Protein AF-A0A1I2R4P1-F1 (afdb_monomer_lite)

Secondary structure (DSSP, 8-state):
-HHHHHHHHHHIIIIIIIS---TT-EETTEEHHHHHHHHHHHHHHHHHHHHHHHHHTHHHHHHHTSHHHHHT--HHHHHHHHHHHHHHHHHHHHHHHHHHS-TTTTTT-HHHHHHHHHHHHHHHHHHHHHHHHHHHHHHHHH--

Foldseek 3Di:
DLVQLLVLLVCLCVCVPVVVDDQPDDDVNHGNVRSVVSNVVVLVVVVVVVVVVCVVCVVVVVVCVPVVDVVPDDPLVVLVVLLVVLNVLLNVLVVCLVPPADPVCSSVPPPSNVVSNVSSVVNVVSVVVNCVVCVVVVVVVVVD

Structure (mmCIF, N/CA/C/O backbone):
data_AF-A0A1I2R4P1-F1
#
_entry.id   AF-A0A1I2R4P1-F1
#
loop_
_atom_site.group_PDB
_atom_site.id
_atom_site.type_symbol
_atom_site.label_atom_id
_atom_site.label_alt_id
_atom_site.lab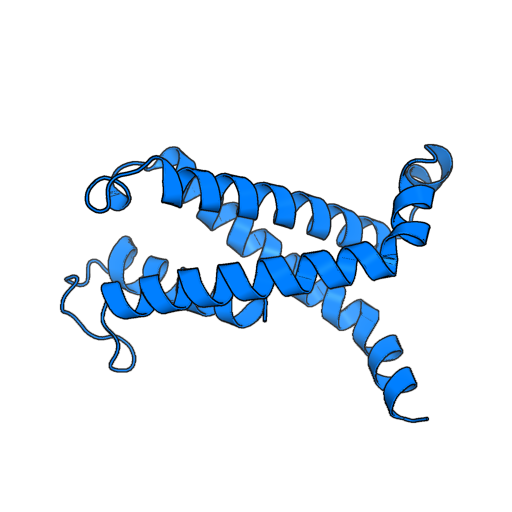el_comp_id
_atom_site.label_asym_id
_atom_site.label_entity_id
_atom_site.label_seq_id
_atom_site.pdbx_PDB_ins_code
_atom_site.Cartn_x
_atom_site.Cartn_y
_atom_site.Cartn_z
_atom_site.occupancy
_atom_site.B_iso_or_equiv
_atom_site.auth_seq_id
_atom_site.auth_comp_id
_atom_site.auth_asym_id
_atom_site.auth_atom_id
_atom_site.pdbx_PDB_model_num
ATOM 1 N N . MET A 1 1 ? -8.546 0.330 -4.240 1.00 48.28 1 MET A N 1
ATOM 2 C CA . MET A 1 1 ? -7.293 0.997 -4.660 1.00 48.28 1 MET A CA 1
ATOM 3 C C . MET A 1 1 ? -6.032 0.245 -4.259 1.00 48.28 1 MET A C 1
ATOM 5 O O . MET A 1 1 ? -5.219 0.007 -5.139 1.00 48.28 1 MET A O 1
ATOM 9 N N . VAL A 1 2 ? -5.902 -0.222 -3.009 1.00 44.44 2 VAL A N 1
ATOM 10 C CA . VAL A 1 2 ? -4.793 -1.110 -2.590 1.00 44.44 2 VAL A CA 1
ATOM 11 C C . VAL A 1 2 ? -4.667 -2.351 -3.495 1.00 44.44 2 VAL A C 1
ATOM 13 O O . VAL A 1 2 ? -3.561 -2.723 -3.868 1.00 44.44 2 VAL A O 1
ATOM 16 N N . ALA A 1 3 ? -5.795 -2.909 -3.956 1.00 43.47 3 ALA A N 1
ATOM 17 C CA . ALA A 1 3 ? -5.825 -4.031 -4.899 1.00 43.47 3 ALA A CA 1
ATOM 18 C C . ALA A 1 3 ? -5.142 -3.747 -6.259 1.00 43.47 3 ALA A C 1
ATOM 20 O O . ALA A 1 3 ? -4.451 -4.617 -6.769 1.00 43.47 3 ALA A O 1
ATOM 21 N N . ASN A 1 4 ? -5.249 -2.532 -6.818 1.00 54.56 4 ASN A N 1
ATOM 22 C CA . ASN A 1 4 ? -4.622 -2.198 -8.112 1.00 54.56 4 ASN A CA 1
ATOM 23 C C . ASN A 1 4 ? -3.100 -2.012 -7.995 1.00 54.56 4 ASN A C 1
ATOM 25 O O . ASN A 1 4 ? -2.361 -2.310 -8.936 1.00 54.56 4 ASN A O 1
ATOM 29 N N . LYS A 1 5 ? -2.622 -1.561 -6.827 1.00 55.16 5 LYS A N 1
ATOM 30 C CA . LYS A 1 5 ? -1.186 -1.512 -6.517 1.00 55.16 5 LYS A CA 1
ATOM 31 C C . LYS A 1 5 ? -0.620 -2.926 -6.369 1.00 55.16 5 LYS A C 1
ATOM 33 O O . LYS A 1 5 ? 0.421 -3.224 -6.947 1.00 55.16 5 LYS A O 1
ATOM 38 N N . ALA A 1 6 ? -1.315 -3.785 -5.618 1.00 69.56 6 ALA A N 1
ATOM 39 C CA . ALA A 1 6 ? -0.926 -5.181 -5.435 1.00 69.56 6 ALA A CA 1
ATOM 40 C C . ALA A 1 6 ? -0.899 -5.931 -6.774 1.00 69.56 6 ALA A C 1
ATOM 42 O O . ALA A 1 6 ? 0.063 -6.627 -7.062 1.00 69.56 6 ALA A O 1
ATOM 43 N N . PHE A 1 7 ? -1.905 -5.712 -7.624 1.00 78.38 7 PHE A N 1
ATOM 44 C CA . PHE A 1 7 ? -2.000 -6.347 -8.935 1.00 78.38 7 PHE A CA 1
ATOM 45 C C . PHE A 1 7 ? -0.868 -5.935 -9.885 1.00 78.38 7 PHE A C 1
ATOM 47 O O . PHE A 1 7 ? -0.182 -6.796 -10.422 1.00 78.38 7 PHE A O 1
ATOM 54 N N . SER A 1 8 ? -0.619 -4.631 -10.053 1.00 79.31 8 SER A N 1
ATOM 55 C CA . SER A 1 8 ? 0.469 -4.156 -10.924 1.00 79.31 8 SER A CA 1
ATOM 56 C C . SER A 1 8 ? 1.855 -4.555 -10.405 1.00 79.31 8 SER A C 1
ATOM 58 O O . SER A 1 8 ? 2.704 -4.941 -11.198 1.00 79.31 8 SER A O 1
ATOM 60 N N . GLY A 1 9 ? 2.076 -4.524 -9.085 1.00 76.94 9 GLY A N 1
ATOM 61 C CA . GLY A 1 9 ? 3.341 -4.963 -8.484 1.00 76.94 9 GLY A CA 1
ATOM 62 C C . GLY A 1 9 ? 3.581 -6.466 -8.645 1.00 76.94 9 GLY A C 1
ATOM 63 O O . GLY A 1 9 ? 4.685 -6.874 -8.987 1.00 76.94 9 GLY A O 1
ATOM 64 N N . LEU A 1 10 ? 2.535 -7.278 -8.469 1.00 82.31 10 LEU A N 1
ATOM 65 C CA . LEU A 1 10 ? 2.607 -8.727 -8.642 1.00 82.31 10 LEU A CA 1
ATOM 66 C C . LEU A 1 10 ? 2.844 -9.121 -10.106 1.00 82.31 10 LEU A C 1
ATOM 68 O O . LEU A 1 10 ? 3.603 -10.048 -10.365 1.00 82.31 10 LEU A O 1
ATOM 72 N N . LEU A 1 11 ? 2.233 -8.415 -11.066 1.00 82.19 11 LEU A N 1
ATOM 73 C CA . LEU A 1 11 ? 2.488 -8.656 -12.489 1.00 82.19 11 LEU A CA 1
ATOM 74 C C . LEU A 1 11 ? 3.948 -8.386 -12.861 1.00 82.19 11 LEU A C 1
ATOM 76 O O . LEU A 1 11 ? 4.529 -9.186 -13.586 1.00 82.19 11 LEU A O 1
ATOM 80 N N . ILE A 1 12 ? 4.544 -7.307 -12.341 1.00 79.12 12 ILE A N 1
ATOM 81 C CA . ILE A 1 12 ? 5.970 -7.015 -12.551 1.00 79.12 12 ILE A CA 1
ATOM 82 C C . ILE A 1 12 ? 6.830 -8.154 -11.988 1.00 79.12 12 ILE A C 1
ATOM 84 O O . ILE A 1 12 ? 7.655 -8.711 -12.710 1.00 79.12 12 ILE A O 1
ATOM 88 N N . ALA A 1 13 ? 6.580 -8.548 -10.735 1.00 79.44 13 ALA A N 1
ATOM 89 C CA . ALA A 1 13 ? 7.346 -9.592 -10.058 1.00 79.44 13 ALA A CA 1
ATOM 90 C C . ALA A 1 13 ? 7.249 -10.959 -10.760 1.00 79.44 13 ALA A C 1
ATOM 92 O O . ALA A 1 13 ? 8.264 -11.604 -10.998 1.00 79.44 13 ALA A O 1
ATOM 93 N N . ILE A 1 14 ? 6.048 -11.400 -11.142 1.00 82.31 14 ILE A N 1
ATOM 94 C CA . ILE A 1 14 ? 5.862 -12.725 -11.752 1.00 82.31 14 ILE A CA 1
ATOM 95 C C . ILE A 1 14 ? 6.426 -12.772 -13.169 1.00 82.31 14 ILE A C 1
ATOM 97 O O . ILE A 1 14 ? 7.116 -13.723 -13.513 1.00 82.31 14 ILE A O 1
ATOM 101 N N . TYR A 1 15 ? 6.103 -11.789 -14.006 1.00 80.69 15 TYR A N 1
ATOM 102 C CA . TYR A 1 15 ? 6.360 -11.905 -15.439 1.00 80.69 15 TYR A CA 1
ATOM 103 C C . TYR A 1 15 ? 7.750 -11.421 -15.841 1.00 80.69 15 TYR A C 1
ATOM 105 O O . TYR A 1 15 ? 8.378 -12.062 -16.676 1.00 80.69 15 TYR A O 1
ATOM 113 N N . TYR A 1 16 ? 8.238 -10.335 -15.242 1.00 74.44 16 TYR A N 1
ATOM 114 C CA . TYR A 1 16 ? 9.504 -9.720 -15.648 1.00 74.44 16 TYR A CA 1
ATOM 115 C C . TYR A 1 16 ? 10.663 -10.080 -14.712 1.00 74.44 16 TYR A C 1
ATOM 117 O O . TYR A 1 16 ? 11.787 -10.174 -15.177 1.00 74.44 16 TYR A O 1
ATOM 125 N N . HIS A 1 17 ? 10.417 -10.329 -13.417 1.00 74.75 17 HIS A N 1
ATOM 126 C CA . HIS A 1 17 ? 11.490 -10.770 -12.509 1.00 74.75 17 HIS A CA 1
ATOM 127 C C . HIS A 1 17 ? 11.605 -12.297 -12.429 1.00 74.75 17 HIS A C 1
ATOM 129 O O . HIS A 1 17 ? 12.682 -12.844 -12.625 1.00 74.75 17 HIS A O 1
ATOM 135 N N . ALA A 1 18 ? 10.510 -13.000 -12.128 1.00 77.75 18 ALA A N 1
ATOM 136 C CA . ALA A 1 18 ? 10.536 -14.456 -11.963 1.00 77.75 18 ALA A CA 1
ATOM 137 C C . ALA A 1 18 ? 10.398 -15.217 -13.292 1.00 77.75 18 ALA A C 1
ATOM 139 O O . ALA A 1 18 ? 10.888 -16.336 -13.416 1.00 77.75 18 ALA A O 1
ATOM 140 N N . GLY A 1 19 ? 9.696 -14.628 -14.263 1.00 75.50 19 GLY A N 1
ATOM 141 C CA . GLY A 1 19 ? 9.402 -15.223 -15.567 1.00 75.50 19 GLY A CA 1
ATOM 142 C C . GLY A 1 19 ? 10.429 -14.919 -16.656 1.00 75.50 19 GLY A C 1
ATOM 143 O O . GLY A 1 19 ? 10.268 -15.428 -17.762 1.00 75.50 19 GLY A O 1
ATOM 144 N N . ASP A 1 20 ? 11.443 -14.103 -16.345 1.00 77.00 20 ASP A N 1
ATOM 145 C CA . ASP A 1 20 ? 12.563 -13.739 -17.227 1.00 77.00 20 ASP A CA 1
ATOM 146 C C . ASP A 1 20 ? 12.124 -13.186 -18.601 1.00 77.00 20 ASP A C 1
ATOM 148 O O . ASP A 1 20 ? 12.781 -13.370 -19.627 1.00 77.00 20 ASP A O 1
ATOM 152 N N . LEU A 1 21 ? 10.957 -12.529 -18.651 1.00 82.06 21 LEU A N 1
ATOM 153 C CA . LEU A 1 21 ? 10.515 -11.851 -19.864 1.00 82.06 21 LEU A CA 1
ATOM 154 C C . LEU A 1 21 ? 11.355 -10.600 -20.107 1.00 82.06 21 LEU A C 1
ATOM 156 O O . LEU A 1 21 ? 11.560 -9.787 -19.208 1.00 82.06 21 LEU A O 1
ATOM 160 N N . LEU A 1 22 ? 11.737 -10.410 -21.369 1.00 81.56 22 LEU A N 1
ATOM 161 C CA . LEU A 1 22 ? 12.367 -9.182 -21.846 1.00 81.56 22 LEU A CA 1
ATOM 162 C C . LEU A 1 22 ? 11.486 -7.958 -21.541 1.00 81.56 22 LEU A C 1
ATOM 164 O O . LEU A 1 22 ? 10.256 -8.036 -21.607 1.00 81.56 22 LEU A O 1
ATOM 168 N N . ASP A 1 23 ? 12.104 -6.811 -21.261 1.00 77.31 23 ASP A N 1
ATOM 169 C CA . ASP A 1 23 ? 11.398 -5.576 -20.886 1.00 77.31 23 ASP A CA 1
ATOM 170 C C . ASP A 1 23 ? 10.428 -5.074 -21.975 1.00 77.31 23 ASP A C 1
ATOM 172 O O . ASP A 1 23 ? 9.445 -4.381 -21.678 1.00 77.31 23 ASP A O 1
ATOM 176 N N . GLU A 1 24 ? 10.683 -5.437 -23.234 1.00 83.56 24 GLU A N 1
ATOM 177 C CA . GLU A 1 24 ? 9.869 -5.129 -24.412 1.00 83.56 24 GLU A CA 1
ATOM 178 C C . GLU A 1 24 ? 8.670 -6.069 -24.572 1.00 83.56 24 GLU A C 1
ATOM 180 O O . GLU A 1 24 ? 7.707 -5.724 -25.269 1.00 83.56 24 GLU A O 1
ATOM 185 N N . ALA A 1 25 ? 8.706 -7.246 -23.937 1.00 85.25 25 ALA A N 1
ATOM 186 C CA . ALA A 1 25 ? 7.589 -8.174 -23.947 1.00 85.25 25 ALA A CA 1
ATOM 187 C C . ALA A 1 25 ? 6.361 -7.507 -23.321 1.00 85.25 25 ALA A C 1
ATOM 189 O O . ALA A 1 25 ? 6.457 -6.683 -22.411 1.00 85.25 25 ALA A O 1
ATOM 190 N N . THR A 1 26 ? 5.177 -7.850 -23.825 1.00 88.62 26 THR A N 1
ATOM 191 C CA . THR A 1 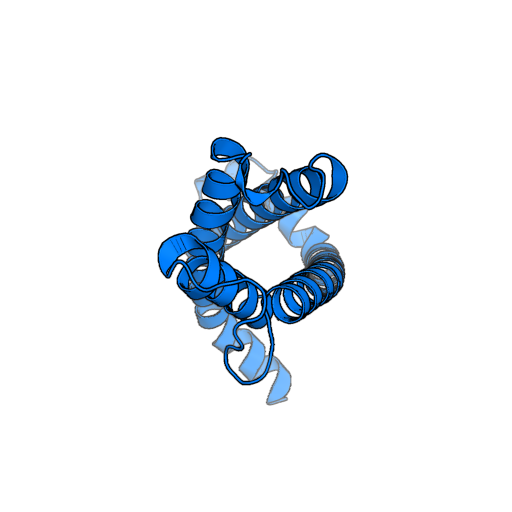26 ? 3.929 -7.266 -23.330 1.00 88.62 26 THR A CA 1
ATOM 192 C C . THR A 1 26 ? 3.113 -8.296 -22.568 1.00 88.62 26 THR A C 1
ATOM 194 O O . THR A 1 26 ? 2.902 -9.418 -23.023 1.00 88.62 26 THR A O 1
ATOM 197 N N . VAL A 1 27 ? 2.587 -7.878 -21.420 1.00 85.94 27 VAL A N 1
ATOM 198 C CA . VAL A 1 27 ? 1.626 -8.632 -20.610 1.00 85.94 27 VAL A CA 1
ATOM 199 C C . VAL A 1 27 ? 0.347 -7.811 -20.556 1.00 85.94 27 VAL A C 1
ATOM 201 O O . VAL A 1 27 ? 0.375 -6.639 -20.188 1.00 85.94 27 VAL A O 1
ATOM 204 N N . LEU A 1 28 ? -0.774 -8.393 -20.993 1.00 88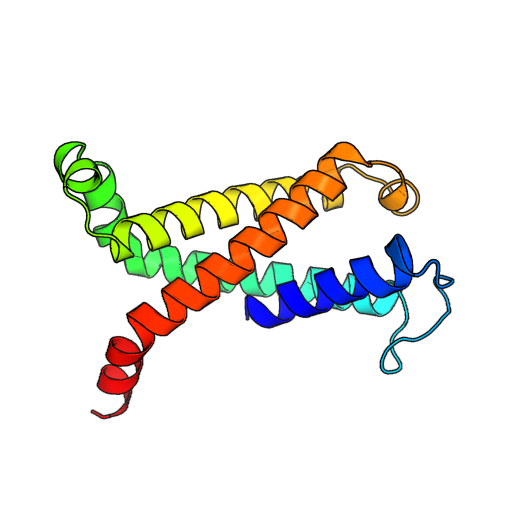.00 28 LEU A N 1
ATOM 205 C CA . LEU A 1 28 ? -2.043 -7.677 -21.221 1.00 88.00 28 LEU A CA 1
ATOM 206 C C . LEU A 1 28 ? -1.871 -6.408 -22.084 1.00 88.00 28 LEU A C 1
ATOM 208 O O . LEU A 1 28 ? -2.495 -5.382 -21.822 1.00 88.00 28 LEU A O 1
ATOM 212 N N . LYS A 1 29 ? -1.028 -6.487 -23.126 1.00 90.88 29 LYS A N 1
ATOM 213 C CA . LYS A 1 29 ? -0.703 -5.387 -24.059 1.00 90.88 29 LYS A CA 1
ATOM 214 C C . LYS A 1 29 ? 0.062 -4.205 -23.442 1.00 90.88 29 LYS A C 1
ATOM 216 O O . LYS A 1 29 ? 0.166 -3.159 -24.075 1.00 90.88 29 LYS A O 1
ATOM 221 N N . VAL A 1 30 ? 0.614 -4.361 -22.238 1.00 88.44 30 VAL A N 1
ATOM 222 C CA . VAL A 1 30 ? 1.445 -3.352 -21.565 1.00 88.44 30 VAL A CA 1
ATOM 223 C C . VAL A 1 30 ? 2.810 -3.969 -21.246 1.00 88.44 30 VAL A C 1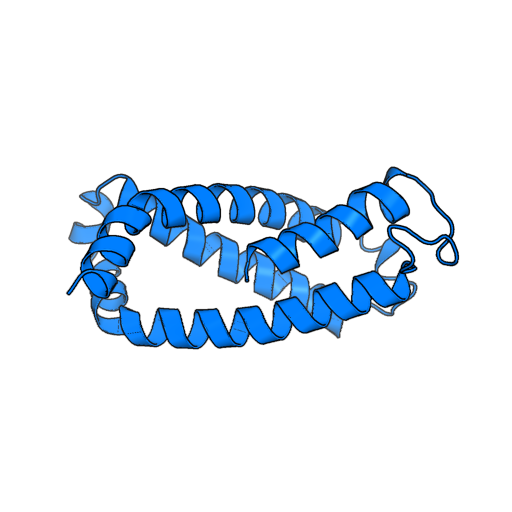
ATOM 225 O O . VAL A 1 30 ? 2.877 -5.096 -20.756 1.00 88.44 30 VAL A O 1
ATOM 228 N N . ASN A 1 31 ? 3.894 -3.259 -21.560 1.00 87.12 31 ASN A N 1
ATOM 229 C CA . ASN A 1 31 ? 5.269 -3.709 -21.310 1.00 87.12 31 ASN A CA 1
ATOM 230 C C . ASN A 1 31 ? 5.736 -3.401 -19.872 1.00 87.12 31 ASN A C 1
ATOM 232 O O . ASN A 1 31 ? 5.003 -2.774 -19.097 1.00 87.12 31 ASN A O 1
ATOM 236 N N . SER A 1 32 ? 6.961 -3.805 -19.522 1.00 82.50 32 SER A N 1
ATOM 237 C CA . SER A 1 32 ? 7.566 -3.608 -18.191 1.00 82.50 32 SER A CA 1
ATOM 238 C C . SER A 1 32 ? 7.469 -2.150 -17.717 1.00 82.50 32 SER A C 1
ATOM 240 O O . SER A 1 32 ? 6.930 -1.846 -16.646 1.00 82.50 32 SER A O 1
ATOM 242 N N . SER A 1 33 ? 7.873 -1.209 -18.578 1.00 85.88 33 SER A N 1
ATOM 243 C CA . SER A 1 33 ? 7.837 0.228 -18.273 1.00 85.88 33 SER A CA 1
ATOM 244 C C . SER A 1 33 ? 6.420 0.762 -18.011 1.00 85.88 33 SER A C 1
ATOM 246 O O . SER A 1 33 ? 6.213 1.546 -17.078 1.00 85.88 33 SER A O 1
ATOM 248 N N . GLY A 1 34 ? 5.429 0.305 -18.782 1.00 86.75 34 GLY A N 1
ATOM 249 C CA . GLY A 1 34 ? 4.031 0.684 -18.608 1.00 86.75 34 GLY A CA 1
ATOM 250 C C . GLY A 1 34 ? 3.447 0.153 -17.299 1.00 86.75 34 GLY A C 1
ATOM 251 O O . GLY A 1 34 ? 2.776 0.896 -16.576 1.00 86.75 34 GLY A O 1
ATOM 252 N N . TRP A 1 35 ? 3.757 -1.093 -16.930 1.00 87.44 35 TRP A N 1
ATOM 253 C CA . TRP A 1 35 ? 3.352 -1.656 -15.639 1.00 87.44 35 TRP A CA 1
ATOM 254 C C . TRP A 1 35 ? 3.994 -0.927 -14.465 1.00 87.44 35 TRP A C 1
ATOM 256 O O . TRP A 1 35 ? 3.302 -0.605 -13.494 1.00 87.44 35 TRP A O 1
ATOM 266 N N . LEU A 1 36 ? 5.282 -0.594 -14.567 1.00 85.25 36 LEU A N 1
ATOM 267 C CA . LEU A 1 36 ? 5.980 0.192 -13.554 1.00 85.25 36 LEU A CA 1
ATOM 268 C C . LEU A 1 36 ? 5.360 1.586 -13.397 1.00 85.25 36 LEU A C 1
ATOM 270 O O . LEU A 1 36 ? 5.196 2.070 -12.271 1.00 85.25 36 LEU A O 1
ATOM 274 N N . TYR A 1 37 ? 4.982 2.230 -14.503 1.00 89.00 37 TYR A N 1
ATOM 275 C CA . TYR A 1 37 ? 4.276 3.510 -14.473 1.00 89.00 37 TYR A CA 1
ATOM 276 C C . TYR A 1 37 ? 2.918 3.391 -13.766 1.00 89.00 37 TYR A C 1
ATOM 278 O O . TYR A 1 37 ? 2.633 4.165 -12.848 1.00 89.00 37 TYR A O 1
ATOM 286 N N . LEU A 1 38 ? 2.109 2.385 -14.118 1.00 89.31 38 LEU A N 1
ATOM 287 C CA . LEU A 1 38 ? 0.824 2.119 -13.461 1.00 89.31 38 LEU A CA 1
ATOM 288 C C . LEU A 1 38 ? 0.992 1.825 -11.964 1.00 89.31 38 LEU A C 1
ATOM 290 O O . LEU A 1 38 ? 0.211 2.318 -11.143 1.00 89.31 38 LEU A O 1
ATOM 294 N N . HIS A 1 39 ? 2.022 1.070 -11.585 1.00 88.75 39 HIS A N 1
ATOM 295 C CA . HIS A 1 39 ? 2.330 0.784 -10.187 1.00 88.75 39 HIS A CA 1
ATOM 296 C C . HIS A 1 39 ? 2.653 2.063 -9.405 1.00 88.75 39 HIS A C 1
ATOM 298 O O . HIS A 1 39 ? 2.075 2.308 -8.345 1.00 88.75 39 HIS A O 1
ATOM 304 N N . LYS A 1 40 ? 3.515 2.926 -9.955 1.00 89.38 40 LYS A N 1
ATOM 305 C CA . LYS A 1 40 ? 3.865 4.224 -9.356 1.00 89.38 40 LYS A CA 1
ATOM 306 C C . LYS A 1 40 ? 2.651 5.138 -9.227 1.00 89.38 40 LYS A C 1
ATOM 308 O O . LYS A 1 40 ? 2.403 5.676 -8.148 1.00 89.38 40 LYS A O 1
ATOM 313 N N . LEU A 1 41 ? 1.862 5.271 -10.293 1.00 92.50 41 LEU A N 1
ATOM 314 C CA . LEU A 1 41 ? 0.650 6.088 -10.296 1.00 92.50 41 LEU A CA 1
ATOM 315 C C . LEU A 1 41 ? -0.341 5.603 -9.231 1.00 92.50 41 LEU A C 1
ATOM 317 O O . LEU A 1 41 ? -0.779 6.375 -8.377 1.00 92.50 41 LEU A O 1
ATOM 321 N N . THR A 1 42 ? -0.659 4.307 -9.224 1.00 89.44 42 THR A N 1
ATOM 322 C CA . THR A 1 42 ? -1.592 3.737 -8.241 1.00 89.44 42 THR A CA 1
ATOM 323 C C . THR A 1 42 ? -1.053 3.806 -6.811 1.00 89.44 42 THR A C 1
ATOM 325 O O . THR A 1 42 ? -1.849 3.968 -5.880 1.00 89.44 42 THR A O 1
ATOM 328 N N . ALA A 1 43 ? 0.268 3.748 -6.611 1.00 90.19 43 ALA A N 1
ATOM 329 C CA . ALA A 1 43 ? 0.898 3.962 -5.312 1.00 90.19 43 ALA A CA 1
ATOM 330 C C . ALA A 1 43 ? 0.699 5.399 -4.804 1.00 90.19 43 ALA A C 1
ATOM 332 O O . ALA A 1 43 ? 0.267 5.564 -3.662 1.00 90.19 43 ALA A O 1
ATOM 333 N N . VAL A 1 44 ? 0.924 6.417 -5.643 1.00 92.94 44 VAL A N 1
ATOM 334 C CA . VAL A 1 44 ? 0.704 7.834 -5.286 1.00 92.94 44 VAL A CA 1
ATOM 335 C C . VAL A 1 44 ? -0.748 8.077 -4.891 1.00 92.94 44 VAL A C 1
ATOM 337 O O . VAL A 1 44 ? -1.016 8.593 -3.805 1.00 92.94 44 VAL A O 1
ATOM 340 N N . ILE A 1 45 ? -1.702 7.647 -5.720 1.00 93.69 45 ILE A N 1
ATOM 341 C CA . ILE A 1 45 ? -3.120 7.848 -5.403 1.00 93.69 45 ILE A CA 1
ATOM 342 C C . ILE A 1 45 ? -3.464 7.085 -4.103 1.00 93.69 45 ILE A C 1
ATOM 344 O O . ILE A 1 45 ? -4.192 7.602 -3.254 1.00 93.69 45 ILE A O 1
ATOM 348 N N . SER A 1 46 ? -2.927 5.872 -3.894 1.00 90.12 46 SER A N 1
ATOM 349 C CA . SER A 1 46 ? -3.185 5.085 -2.673 1.00 90.12 46 SER A CA 1
ATOM 350 C C . SER A 1 46 ? -2.647 5.766 -1.414 1.00 90.12 46 SER A C 1
ATOM 352 O O . SER A 1 46 ? -3.317 5.721 -0.383 1.00 90.12 46 SER A O 1
ATOM 354 N N . LEU A 1 47 ? -1.487 6.426 -1.498 1.00 92.81 47 LEU A N 1
ATOM 355 C CA . LEU A 1 47 ? -0.915 7.232 -0.414 1.00 92.81 47 LEU A CA 1
ATOM 356 C C . LEU A 1 47 ? -1.790 8.444 -0.069 1.00 92.81 47 LEU A C 1
ATOM 358 O O . LEU A 1 47 ? -1.967 8.766 1.105 1.00 92.81 47 LEU A O 1
ATOM 362 N N . LEU A 1 48 ? -2.401 9.087 -1.062 1.00 94.44 48 LEU A N 1
ATOM 363 C CA . LEU A 1 48 ? -3.364 10.160 -0.807 1.00 94.44 48 LEU A CA 1
ATOM 364 C C . LEU A 1 48 ? -4.628 9.619 -0.126 1.00 94.44 48 LEU A C 1
ATOM 366 O O . LEU A 1 48 ? -5.038 10.118 0.924 1.00 94.44 48 LEU A O 1
ATOM 370 N N . GLY A 1 49 ? -5.209 8.548 -0.674 1.00 93.44 49 GLY A N 1
ATOM 371 C CA . GLY A 1 49 ? -6.425 7.937 -0.137 1.00 93.44 49 GLY A CA 1
ATOM 372 C C . GLY A 1 49 ? -6.264 7.440 1.302 1.00 93.44 49 GLY A C 1
ATOM 373 O O . GLY A 1 49 ? -7.126 7.695 2.144 1.00 93.44 49 GLY A O 1
ATOM 374 N N . ILE A 1 50 ? -5.148 6.775 1.617 1.00 91.75 50 ILE A N 1
ATOM 375 C CA . ILE A 1 50 ? -4.879 6.309 2.983 1.00 91.75 50 ILE A CA 1
ATOM 376 C C . ILE A 1 50 ? -4.609 7.470 3.938 1.00 91.75 50 ILE A C 1
ATOM 378 O O . ILE A 1 50 ? -5.023 7.394 5.089 1.00 91.75 50 ILE A O 1
ATOM 382 N N . THR A 1 51 ? -3.966 8.550 3.480 1.00 93.38 51 THR A N 1
ATOM 383 C CA . THR A 1 51 ? -3.725 9.734 4.313 1.00 93.38 51 THR A CA 1
ATOM 384 C C . THR A 1 51 ? -5.059 10.321 4.749 1.00 93.38 51 THR A C 1
ATOM 386 O O . THR A 1 51 ? -5.296 10.492 5.943 1.00 93.38 51 THR A O 1
ATOM 389 N N . ILE A 1 52 ? -5.979 10.521 3.803 1.00 94.75 52 ILE A N 1
ATOM 390 C CA . ILE A 1 52 ? -7.343 10.975 4.101 1.00 94.75 52 ILE A CA 1
ATOM 391 C C . ILE A 1 52 ? -8.040 9.992 5.053 1.00 94.75 52 ILE A C 1
ATOM 393 O O . ILE A 1 52 ? -8.603 10.407 6.066 1.00 94.75 52 ILE A O 1
ATOM 397 N N . HIS A 1 53 ? -7.971 8.687 4.779 1.00 91.62 53 HIS A N 1
ATOM 398 C CA . HIS A 1 53 ? -8.591 7.665 5.625 1.00 91.62 53 HIS A CA 1
ATOM 399 C C . HIS A 1 53 ? -8.060 7.698 7.071 1.00 91.62 53 HIS A C 1
ATOM 401 O O . HIS A 1 53 ? -8.837 7.715 8.025 1.00 91.62 53 HIS A O 1
ATOM 407 N N . VAL A 1 54 ? -6.742 7.774 7.252 1.00 92.25 54 VAL A N 1
ATOM 408 C CA . VAL A 1 54 ? -6.086 7.870 8.563 1.00 92.25 54 VAL A CA 1
ATOM 409 C C . VAL A 1 54 ? -6.487 9.156 9.283 1.00 92.25 54 VAL A C 1
ATOM 411 O O . VAL A 1 54 ? -6.787 9.104 10.478 1.00 92.25 54 VAL A O 1
ATOM 414 N N . LEU A 1 55 ? -6.568 10.288 8.572 1.00 94.25 55 LEU A N 1
ATOM 415 C CA . LEU A 1 55 ? -7.022 11.566 9.131 1.00 94.25 55 LEU A CA 1
ATOM 416 C C . LEU A 1 55 ? -8.448 11.471 9.694 1.00 94.25 55 LEU A C 1
ATOM 418 O O . LEU A 1 55 ? -8.693 11.893 10.831 1.00 94.25 55 LEU A O 1
ATOM 422 N N . LEU A 1 56 ? -9.361 10.834 8.956 1.00 93.00 56 LEU A N 1
ATOM 423 C CA . LEU A 1 56 ? -10.737 10.589 9.404 1.00 93.00 56 LEU A CA 1
ATOM 424 C C . LEU A 1 56 ? -10.801 9.696 10.655 1.00 93.00 56 LEU A C 1
ATOM 426 O O . LEU A 1 56 ? -11.703 9.841 11.481 1.00 93.00 56 LEU A O 1
ATOM 430 N N . HIS A 1 57 ? -9.818 8.814 10.841 1.00 90.31 57 HIS A N 1
ATOM 431 C CA . HIS A 1 57 ? -9.727 7.908 11.987 1.00 90.31 57 HIS A CA 1
ATOM 432 C C . HIS A 1 57 ? -8.770 8.382 13.097 1.00 90.31 57 HIS A C 1
ATOM 434 O O . HIS A 1 57 ? -8.524 7.642 14.054 1.00 90.31 57 HIS A O 1
ATOM 440 N N . THR A 1 58 ? -8.285 9.628 13.058 1.00 90.44 58 THR A N 1
ATOM 441 C CA . THR A 1 58 ? -7.322 10.178 14.039 1.00 90.44 58 THR A CA 1
ATOM 442 C C . THR A 1 58 ? -7.755 10.025 15.493 1.00 90.44 58 THR A C 1
ATOM 444 O O . THR A 1 58 ? -6.934 9.688 16.346 1.00 90.44 58 THR A O 1
ATOM 447 N N . ARG A 1 59 ? -9.041 10.230 15.807 1.00 89.81 59 ARG A N 1
ATOM 448 C CA . ARG A 1 59 ? -9.568 10.037 17.171 1.00 89.81 59 ARG A CA 1
ATOM 449 C C . ARG A 1 59 ? -9.405 8.591 17.642 1.00 89.81 59 ARG A C 1
ATOM 451 O O . ARG A 1 59 ? -8.959 8.368 18.763 1.00 89.81 59 ARG A O 1
ATOM 458 N N . TRP A 1 60 ? -9.724 7.622 16.782 1.00 89.75 60 TRP A N 1
ATOM 459 C CA . TRP A 1 60 ? -9.560 6.200 17.085 1.00 89.75 60 TRP A CA 1
ATOM 460 C C . TRP A 1 60 ? -8.088 5.832 17.264 1.00 89.75 60 TRP A C 1
ATOM 462 O O . TRP A 1 60 ? -7.730 5.196 18.253 1.00 89.75 60 TRP A O 1
ATOM 472 N N . ILE A 1 61 ? -7.223 6.331 16.381 1.00 88.75 61 ILE A N 1
ATOM 473 C CA . ILE A 1 61 ? -5.777 6.098 16.450 1.00 88.75 61 ILE A CA 1
ATOM 474 C C . ILE A 1 61 ? -5.192 6.646 17.758 1.00 88.75 61 ILE A C 1
ATOM 476 O O . ILE A 1 61 ? -4.465 5.936 18.449 1.00 88.75 61 ILE A O 1
ATOM 480 N N . LYS A 1 62 ? -5.569 7.864 18.171 1.00 88.00 62 LYS A N 1
ATOM 481 C CA . LYS A 1 62 ? -5.142 8.447 19.458 1.00 88.00 62 LYS A CA 1
ATOM 482 C C . LYS A 1 62 ? -5.513 7.566 20.658 1.00 88.00 62 LYS A C 1
ATOM 484 O O . LYS A 1 62 ? -4.765 7.516 21.632 1.00 88.00 62 LYS A O 1
ATOM 489 N N . MET A 1 63 ? -6.634 6.843 20.602 1.00 86.62 63 MET A N 1
ATOM 490 C CA . MET A 1 63 ? -7.035 5.926 21.677 1.00 86.62 63 MET A CA 1
ATOM 491 C C . MET A 1 63 ? -6.171 4.661 21.756 1.00 86.62 63 MET A C 1
ATOM 493 O O . MET A 1 63 ? -6.059 4.088 22.842 1.00 86.62 63 MET A O 1
ATOM 497 N N . LEU A 1 64 ? -5.538 4.239 20.656 1.00 83.75 64 LEU A N 1
ATOM 498 C CA . LEU A 1 64 ? -4.651 3.069 20.634 1.00 83.75 64 LEU A CA 1
ATOM 499 C C . LEU A 1 64 ? -3.353 3.293 21.414 1.00 83.75 64 LEU A C 1
ATOM 501 O O . LEU A 1 64 ? -2.831 2.353 22.008 1.00 83.75 64 LEU A O 1
ATOM 505 N N . PHE A 1 65 ? -2.865 4.535 21.472 1.00 79.56 65 PHE A N 1
ATOM 506 C CA . PHE A 1 65 ? -1.665 4.893 22.237 1.00 79.56 65 PHE A CA 1
ATOM 507 C C . PHE A 1 65 ? -1.870 4.826 23.758 1.00 79.56 65 PHE A C 1
ATOM 509 O O . PHE A 1 65 ? -0.907 4.857 24.525 1.00 79.56 65 PHE A O 1
ATOM 516 N N . LYS A 1 66 ? -3.112 4.658 24.227 1.00 82.88 66 LYS A N 1
ATOM 517 C CA . LYS A 1 66 ? -3.378 4.326 25.628 1.00 82.88 66 LYS A CA 1
ATOM 518 C C . LYS A 1 66 ? -3.038 2.844 25.844 1.00 82.88 66 LYS A C 1
ATOM 520 O O . LYS A 1 66 ? -3.815 1.975 25.460 1.00 82.88 66 LYS A O 1
ATOM 525 N N . LYS A 1 67 ? -1.893 2.551 26.486 1.00 63.94 67 LYS A N 1
ATOM 526 C CA . LYS A 1 67 ? -1.321 1.193 26.708 1.00 63.94 67 LYS A CA 1
ATOM 527 C C . LYS A 1 67 ? -2.335 0.102 27.104 1.00 63.94 67 LYS A C 1
ATOM 529 O O . LYS A 1 67 ? -2.188 -1.045 26.687 1.00 63.94 67 LYS A O 1
ATOM 534 N N . LYS A 1 68 ? -3.367 0.438 27.887 1.00 69.62 68 LYS A N 1
ATOM 535 C CA . LYS A 1 68 ? -4.423 -0.503 28.308 1.00 69.62 68 LYS A CA 1
ATOM 536 C C . LYS A 1 68 ? -5.273 -0.997 27.126 1.00 69.62 68 LYS A C 1
ATOM 538 O O . LYS A 1 68 ? -5.588 -2.179 27.064 1.00 69.62 68 LYS A O 1
ATOM 543 N N . THR A 1 69 ? -5.569 -0.119 26.167 1.00 70.69 69 THR A N 1
ATOM 544 C CA . THR A 1 69 ? -6.457 -0.372 25.023 1.00 70.69 69 THR A CA 1
ATOM 545 C C . THR A 1 69 ? -5.875 -1.380 24.037 1.00 70.69 69 THR A C 1
ATOM 547 O O . THR A 1 69 ? -6.602 -2.240 23.548 1.00 70.69 69 THR A O 1
ATOM 550 N N . LEU A 1 70 ? -4.570 -1.309 23.746 1.00 70.88 70 LEU A N 1
ATOM 551 C CA . LEU A 1 70 ? -3.940 -2.218 22.781 1.00 70.88 70 LEU A CA 1
ATOM 552 C C . LEU A 1 70 ? -3.814 -3.644 23.339 1.00 70.88 70 LEU A C 1
ATOM 554 O O . LEU A 1 70 ? -4.026 -4.618 22.617 1.00 70.88 70 LEU A O 1
ATOM 558 N N . ARG A 1 71 ? -3.523 -3.778 24.639 1.00 74.81 71 ARG A N 1
ATOM 559 C CA . ARG A 1 71 ? -3.387 -5.086 25.296 1.00 74.81 71 ARG A CA 1
ATOM 560 C C . ARG A 1 71 ? -4.724 -5.829 25.385 1.00 74.81 71 ARG A C 1
ATOM 562 O O . ARG A 1 71 ? -4.744 -7.042 25.205 1.00 74.81 71 ARG A O 1
ATOM 569 N N . SER A 1 72 ? -5.828 -5.108 25.590 1.00 77.31 72 SER A N 1
ATOM 570 C CA . SER A 1 72 ? -7.191 -5.661 25.584 1.00 77.31 72 SER A CA 1
ATOM 571 C C . SER A 1 72 ? -7.886 -5.580 24.216 1.00 77.31 72 SER A C 1
ATOM 573 O O . SER A 1 72 ? -9.102 -5.752 24.135 1.00 77.31 72 SER A O 1
ATOM 575 N N . ALA A 1 73 ? -7.158 -5.269 23.139 1.00 83.19 73 ALA A N 1
ATOM 576 C CA . ALA A 1 73 ? -7.746 -5.091 21.818 1.00 83.19 73 ALA A CA 1
ATOM 577 C C . ALA A 1 73 ? -8.272 -6.413 21.239 1.00 83.19 73 ALA A C 1
ATOM 579 O O . ALA A 1 73 ? -7.613 -7.455 21.308 1.00 83.19 73 ALA A O 1
ATOM 580 N N . ASN A 1 74 ? -9.439 -6.351 20.595 1.00 88.69 74 ASN A N 1
ATOM 581 C CA . ASN A 1 74 ? -9.994 -7.480 19.854 1.00 88.69 74 ASN A CA 1
ATOM 582 C C . ASN A 1 74 ? -9.170 -7.799 18.584 1.00 88.69 74 ASN A C 1
ATOM 584 O O . ASN A 1 74 ? -8.303 -7.026 18.160 1.00 88.69 74 ASN A O 1
ATOM 588 N N . LYS A 1 75 ? -9.451 -8.953 17.963 1.00 88.56 75 LYS A N 1
ATOM 589 C CA . LYS A 1 75 ? -8.746 -9.434 16.760 1.00 88.56 75 LYS A CA 1
ATOM 590 C C . LYS A 1 75 ? -8.796 -8.423 15.607 1.00 88.56 75 LYS A C 1
ATOM 592 O O . LYS A 1 75 ? -7.773 -8.188 14.974 1.00 88.56 75 LYS A O 1
ATOM 597 N N . THR A 1 76 ? -9.945 -7.791 15.370 1.00 89.12 76 THR A N 1
ATOM 598 C CA . THR A 1 76 ? -10.125 -6.801 14.296 1.00 89.12 76 THR A CA 1
ATOM 599 C C . THR A 1 76 ? -9.232 -5.582 14.492 1.00 89.12 76 THR A C 1
ATOM 601 O O . THR A 1 76 ? -8.537 -5.181 13.565 1.00 89.12 76 THR A O 1
ATOM 604 N N . THR A 1 77 ? -9.175 -5.033 15.708 1.00 89.50 77 THR A N 1
ATOM 605 C CA . THR A 1 77 ? -8.282 -3.917 16.041 1.00 89.50 77 THR A CA 1
ATOM 606 C C . THR A 1 77 ? -6.822 -4.298 15.822 1.00 89.50 77 THR A C 1
ATOM 608 O O . THR A 1 77 ? -6.085 -3.517 15.226 1.00 89.50 77 THR A O 1
ATOM 611 N N . LYS A 1 78 ? -6.403 -5.501 16.241 1.00 90.06 78 LYS A N 1
ATOM 612 C CA . LYS A 1 78 ? -5.032 -5.985 16.008 1.00 90.06 78 LYS A CA 1
ATOM 613 C C . LYS A 1 78 ? -4.710 -6.075 14.514 1.00 90.06 78 LYS A C 1
ATOM 615 O O . LYS A 1 78 ? -3.689 -5.540 14.104 1.00 90.06 78 LYS A O 1
ATOM 620 N N . ILE A 1 79 ? -5.602 -6.654 13.703 1.00 91.19 79 ILE A N 1
ATOM 621 C CA . ILE A 1 79 ? -5.447 -6.724 12.238 1.00 91.19 79 ILE A CA 1
ATOM 622 C C . ILE A 1 79 ? -5.319 -5.321 11.634 1.00 91.19 79 ILE A C 1
ATOM 624 O O . ILE A 1 79 ? -4.414 -5.088 10.842 1.00 91.19 79 ILE A O 1
ATOM 628 N N . THR A 1 80 ? -6.176 -4.374 12.026 1.00 91.81 80 THR A N 1
ATOM 629 C CA . THR A 1 80 ? -6.132 -2.995 11.513 1.00 91.81 80 THR A CA 1
ATOM 630 C C . THR A 1 80 ? -4.838 -2.273 11.903 1.00 91.81 80 THR A C 1
ATOM 632 O O . THR A 1 80 ? -4.273 -1.547 11.089 1.00 91.81 80 THR A O 1
ATOM 635 N N . VAL A 1 81 ? -4.322 -2.493 13.117 1.00 91.12 81 VAL A N 1
ATOM 636 C CA . VAL A 1 81 ? -3.026 -1.936 13.540 1.00 91.12 81 VAL A CA 1
ATOM 637 C C . VAL A 1 81 ? -1.872 -2.572 12.767 1.00 91.12 81 VAL A C 1
ATOM 639 O O . VAL A 1 81 ? -1.020 -1.849 12.255 1.00 91.12 81 VAL A O 1
ATOM 642 N N . SER A 1 82 ? -1.857 -3.900 12.621 1.00 92.19 82 SER A N 1
ATOM 643 C CA . SER A 1 82 ? -0.864 -4.602 11.801 1.00 92.19 82 SER A CA 1
ATOM 644 C C . SER A 1 82 ? -0.897 -4.132 10.347 1.00 92.19 82 SER A C 1
ATOM 646 O O . SER A 1 82 ? 0.159 -3.930 9.756 1.00 92.19 82 SER A O 1
ATOM 648 N N . LEU A 1 83 ? -2.090 -3.896 9.792 1.00 93.81 83 LEU A N 1
ATOM 649 C CA . LEU A 1 83 ? -2.268 -3.348 8.450 1.00 93.81 83 LEU A CA 1
ATOM 650 C C . LEU A 1 83 ? -1.645 -1.954 8.330 1.00 93.81 83 LEU A C 1
ATOM 652 O O . LEU A 1 83 ? -0.922 -1.698 7.372 1.00 93.81 83 LEU A O 1
ATOM 656 N N . LEU A 1 84 ? -1.891 -1.069 9.301 1.00 92.81 84 LEU A N 1
ATOM 657 C CA . LEU A 1 84 ? -1.309 0.275 9.314 1.00 92.81 84 LEU A CA 1
ATOM 658 C C . LEU A 1 84 ? 0.225 0.225 9.378 1.00 92.81 84 LEU A C 1
ATOM 660 O O . LEU A 1 84 ? 0.889 0.928 8.620 1.00 92.81 84 LEU A O 1
ATOM 664 N N . ILE A 1 85 ? 0.790 -0.631 10.234 1.00 92.44 85 ILE A N 1
ATOM 665 C CA . ILE A 1 85 ? 2.246 -0.804 10.361 1.00 92.44 85 ILE A CA 1
ATOM 666 C C . ILE A 1 85 ? 2.843 -1.354 9.060 1.00 92.44 85 ILE A C 1
ATOM 668 O O . ILE A 1 85 ? 3.792 -0.776 8.532 1.00 92.44 85 ILE A O 1
ATOM 672 N N . ALA A 1 86 ? 2.268 -2.429 8.512 1.00 92.56 86 ALA A N 1
ATOM 673 C CA . ALA A 1 86 ? 2.714 -3.017 7.251 1.00 92.56 86 ALA A CA 1
ATOM 674 C C . ALA A 1 86 ? 2.613 -2.010 6.096 1.00 92.56 86 ALA A C 1
ATOM 676 O O . ALA A 1 86 ? 3.491 -1.968 5.233 1.00 92.56 86 ALA A O 1
ATOM 677 N N . PHE A 1 87 ? 1.575 -1.167 6.091 1.00 92.81 87 PHE A N 1
ATOM 678 C CA . PHE A 1 87 ? 1.388 -0.139 5.073 1.00 92.81 87 PHE A CA 1
ATOM 679 C C . PHE A 1 87 ? 2.499 0.910 5.133 1.00 92.81 87 PHE A C 1
ATOM 681 O O . PHE A 1 87 ? 3.068 1.255 4.096 1.00 92.81 87 PHE A O 1
ATOM 688 N N . ILE A 1 88 ? 2.826 1.392 6.337 1.00 92.88 88 ILE A N 1
ATOM 689 C CA . ILE A 1 88 ? 3.921 2.344 6.555 1.00 92.88 88 ILE A CA 1
ATOM 690 C C . ILE A 1 88 ? 5.245 1.717 6.114 1.00 92.88 88 ILE A C 1
ATOM 692 O O . ILE A 1 88 ? 5.946 2.316 5.303 1.00 92.88 88 ILE A O 1
ATOM 696 N N . ALA A 1 89 ? 5.548 0.497 6.568 1.00 91.81 89 ALA A N 1
ATOM 697 C CA . ALA A 1 89 ? 6.777 -0.208 6.207 1.00 91.81 89 ALA A CA 1
ATOM 698 C C . ALA A 1 89 ? 6.918 -0.375 4.684 1.00 91.81 89 ALA A C 1
ATOM 700 O O . ALA A 1 89 ? 7.921 0.049 4.120 1.00 91.81 89 ALA A O 1
ATOM 701 N N . THR A 1 90 ? 5.881 -0.889 4.011 1.00 91.62 90 THR A N 1
ATOM 702 C CA . THR A 1 90 ? 5.862 -1.069 2.544 1.00 91.62 90 THR A CA 1
ATOM 703 C C . THR A 1 90 ? 6.004 0.260 1.803 1.00 91.62 90 THR A C 1
ATOM 705 O O . THR A 1 90 ? 6.630 0.338 0.751 1.00 91.62 90 THR A O 1
ATOM 708 N N . SER A 1 91 ? 5.378 1.325 2.307 1.00 91.44 91 SER A N 1
ATOM 709 C CA . SER A 1 91 ? 5.437 2.635 1.656 1.00 91.44 91 SER A CA 1
ATOM 710 C C . SER A 1 91 ? 6.820 3.258 1.787 1.00 91.44 91 SER A C 1
ATOM 712 O O . SER A 1 91 ? 7.328 3.791 0.807 1.00 91.44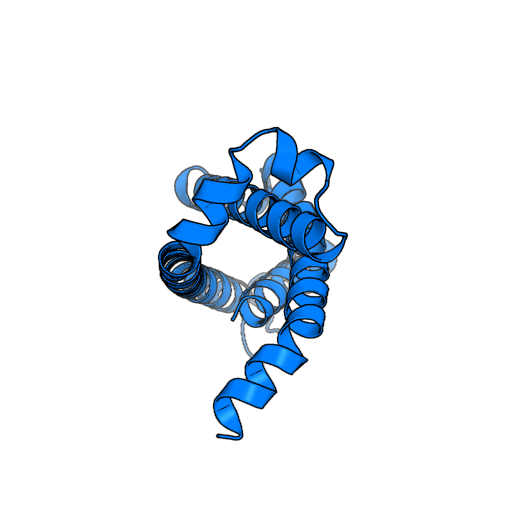 91 SER A O 1
ATOM 714 N N . LEU A 1 92 ? 7.445 3.149 2.961 1.00 90.69 92 LEU A N 1
ATOM 715 C CA . LEU A 1 92 ? 8.803 3.636 3.185 1.00 90.69 92 LEU A CA 1
ATOM 716 C C . LEU A 1 92 ? 9.813 2.879 2.323 1.00 90.69 92 LEU A C 1
ATOM 718 O O . LEU A 1 92 ? 10.573 3.522 1.605 1.00 90.69 92 LEU A O 1
ATOM 722 N N . THR A 1 93 ? 9.787 1.543 2.326 1.00 88.44 93 THR A N 1
ATOM 723 C CA . THR A 1 93 ? 10.705 0.748 1.493 1.00 88.44 93 THR A CA 1
ATOM 724 C C . THR A 1 93 ? 10.494 1.021 0.005 1.00 88.44 93 THR A C 1
ATOM 726 O O . THR A 1 93 ? 11.464 1.248 -0.710 1.00 88.44 93 THR A O 1
ATOM 729 N N . GLY A 1 94 ? 9.243 1.131 -0.456 1.00 86.56 94 GLY A N 1
ATOM 730 C CA . GLY A 1 94 ? 8.939 1.472 -1.849 1.00 86.56 94 GLY A CA 1
ATOM 731 C C . GLY A 1 94 ? 9.398 2.877 -2.260 1.00 86.56 94 GLY A C 1
ATOM 732 O O . GLY A 1 94 ? 9.903 3.058 -3.367 1.00 86.56 94 GLY A O 1
ATOM 733 N N . ILE A 1 95 ? 9.258 3.874 -1.377 1.00 88.94 95 ILE A N 1
ATOM 734 C CA . ILE A 1 95 ? 9.747 5.242 -1.621 1.00 88.94 95 ILE A CA 1
ATOM 735 C C . ILE A 1 95 ? 11.276 5.269 -1.650 1.00 88.94 95 ILE A C 1
ATOM 737 O O . ILE A 1 95 ? 11.840 5.896 -2.544 1.00 88.94 95 ILE A O 1
ATOM 741 N N . ILE A 1 96 ? 11.941 4.570 -0.724 1.00 85.62 96 ILE A N 1
ATOM 742 C CA . ILE A 1 96 ? 13.403 4.438 -0.717 1.00 85.62 96 ILE A CA 1
ATOM 743 C C . ILE A 1 96 ? 13.858 3.835 -2.048 1.00 85.62 96 ILE A C 1
ATOM 745 O O . ILE A 1 96 ? 14.615 4.484 -2.762 1.00 85.62 96 ILE A O 1
ATOM 749 N N . CYS A 1 97 ? 13.311 2.684 -2.454 1.00 82.12 97 CYS A N 1
ATOM 750 C CA . CYS A 1 97 ? 13.636 2.057 -3.739 1.00 82.12 97 CYS A CA 1
ATOM 751 C C . CYS A 1 97 ? 13.392 2.980 -4.942 1.00 82.12 97 CYS A C 1
ATOM 753 O O . CYS A 1 97 ? 14.138 2.938 -5.918 1.00 82.12 97 CYS A O 1
ATOM 755 N N . TRP A 1 98 ? 12.349 3.812 -4.907 1.00 84.31 98 TRP A N 1
ATOM 756 C CA . TRP A 1 98 ? 12.091 4.765 -5.983 1.00 84.31 98 TRP A CA 1
ATOM 757 C C . TRP A 1 98 ? 13.163 5.865 -6.017 1.00 84.31 98 TRP A C 1
ATOM 759 O O . TRP A 1 98 ? 13.706 6.143 -7.087 1.00 84.31 98 TRP A O 1
ATOM 769 N N . LEU A 1 99 ? 13.476 6.482 -4.875 1.00 84.31 99 LEU A N 1
ATOM 770 C CA . LEU A 1 99 ? 14.327 7.674 -4.808 1.00 84.31 99 LEU A CA 1
ATOM 771 C C . LEU A 1 99 ? 15.829 7.377 -4.871 1.00 84.31 99 LEU A C 1
ATOM 773 O O . LEU A 1 99 ? 16.571 8.204 -5.395 1.00 84.31 99 LEU A O 1
ATOM 777 N N . THR A 1 100 ? 16.288 6.246 -4.331 1.00 76.00 100 THR A N 1
ATOM 778 C CA . THR A 1 100 ? 17.728 5.985 -4.152 1.00 76.00 100 THR A CA 1
ATOM 779 C C . THR A 1 100 ? 18.336 5.092 -5.224 1.00 76.00 100 THR A C 1
ATOM 781 O O . THR A 1 100 ? 19.546 5.130 -5.423 1.00 76.00 100 THR A O 1
ATOM 784 N N . LEU A 1 101 ? 17.526 4.299 -5.930 1.00 69.06 101 LEU A N 1
ATOM 785 C CA . LEU A 1 101 ? 18.030 3.327 -6.894 1.00 69.06 101 LEU A CA 1
ATOM 786 C C . LEU A 1 101 ? 17.835 3.830 -8.331 1.00 69.06 101 LEU A C 1
ATOM 788 O O . LEU A 1 101 ? 16.690 4.069 -8.742 1.00 69.06 101 LEU A O 1
ATOM 792 N N . PRO A 1 102 ? 18.915 3.961 -9.127 1.00 65.62 102 PRO A N 1
ATOM 793 C CA . PRO A 1 102 ? 18.822 4.184 -10.566 1.00 65.62 102 PRO A CA 1
ATOM 794 C C . PRO A 1 102 ? 17.951 3.120 -11.242 1.00 65.62 102 PRO A C 1
ATOM 796 O O . PRO A 1 102 ? 17.877 1.984 -10.784 1.00 65.62 102 PRO A O 1
ATOM 799 N N . ALA A 1 103 ? 17.300 3.466 -12.358 1.00 59.84 103 ALA A N 1
ATOM 800 C CA . ALA A 1 103 ? 16.361 2.565 -13.036 1.00 59.84 103 ALA A CA 1
ATOM 801 C C . ALA A 1 103 ? 16.929 1.184 -13.369 1.00 59.84 103 ALA A C 1
ATOM 803 O O . ALA A 1 103 ? 16.212 0.206 -13.204 1.00 59.84 103 ALA A O 1
ATOM 804 N N . HIS A 1 104 ? 18.202 1.138 -13.751 1.00 56.47 104 HIS A N 1
ATOM 805 C CA . HIS A 1 104 ? 18.932 -0.077 -14.094 1.00 56.47 104 HIS A CA 1
ATOM 806 C C . HIS A 1 104 ? 19.427 -0.866 -12.865 1.00 56.47 104 HIS A C 1
ATOM 808 O O . HIS A 1 104 ? 19.574 -2.072 -12.953 1.00 56.47 104 HIS A O 1
ATOM 814 N N . VAL A 1 105 ? 19.621 -0.223 -11.703 1.00 56.84 105 VAL A N 1
ATOM 815 C CA . VAL A 1 105 ? 20.074 -0.877 -10.448 1.00 56.84 105 VAL A CA 1
ATOM 816 C C . VAL A 1 105 ? 18.896 -1.343 -9.586 1.00 56.84 105 VAL A C 1
ATOM 818 O O . VAL A 1 105 ? 19.056 -2.146 -8.671 1.00 56.84 105 VAL A O 1
ATOM 821 N N . ARG A 1 106 ? 17.671 -0.878 -9.871 1.00 56.91 106 ARG A N 1
ATOM 822 C CA . ARG A 1 106 ? 16.455 -1.317 -9.159 1.00 56.91 106 ARG A CA 1
ATOM 823 C C . ARG A 1 106 ? 16.207 -2.825 -9.247 1.00 56.91 106 ARG A C 1
ATOM 825 O O . ARG A 1 106 ? 15.526 -3.349 -8.373 1.00 56.91 106 ARG A O 1
ATOM 832 N N . LEU A 1 107 ? 16.770 -3.477 -10.262 1.00 51.28 107 LEU A N 1
ATOM 833 C CA . LEU A 1 107 ? 16.726 -4.923 -10.471 1.00 51.28 107 LEU A CA 1
ATOM 834 C C . LEU A 1 107 ? 17.808 -5.676 -9.668 1.00 51.28 107 LEU A C 1
ATOM 836 O O . LEU A 1 107 ? 17.632 -6.852 -9.383 1.00 51.28 107 LEU A O 1
ATOM 840 N N . GLU A 1 108 ? 18.885 -5.002 -9.243 1.00 48.94 108 GLU A N 1
ATOM 841 C CA . GLU A 1 108 ? 20.023 -5.611 -8.527 1.00 48.94 108 GLU A CA 1
ATOM 842 C C . GLU A 1 108 ? 20.054 -5.305 -7.021 1.00 48.94 108 GLU A C 1
ATOM 844 O O . GLU A 1 108 ? 20.777 -5.954 -6.265 1.00 48.94 108 GLU A O 1
ATOM 849 N N . ALA A 1 109 ? 19.257 -4.342 -6.546 1.00 58.50 109 ALA A N 1
ATOM 850 C CA . ALA A 1 109 ? 19.088 -4.059 -5.119 1.00 58.50 109 ALA A CA 1
ATOM 851 C C . ALA A 1 109 ? 18.206 -5.123 -4.439 1.00 58.50 109 ALA A C 1
ATOM 853 O O . ALA A 1 109 ? 17.122 -4.827 -3.921 1.00 58.50 109 ALA A O 1
ATOM 854 N N . PHE A 1 110 ? 18.684 -6.367 -4.475 1.00 61.81 110 PHE A N 1
ATOM 855 C CA . PHE A 1 110 ? 17.962 -7.582 -4.113 1.00 61.81 110 PHE A CA 1
ATOM 856 C C . PHE A 1 110 ? 17.296 -7.484 -2.738 1.00 61.81 110 PHE A C 1
ATOM 858 O O . PHE A 1 110 ? 16.104 -7.740 -2.615 1.00 61.81 110 PHE A O 1
ATOM 865 N N . GLU A 1 111 ? 18.014 -7.028 -1.711 1.00 69.69 111 GLU A N 1
ATOM 866 C CA . GLU A 1 111 ? 17.524 -7.136 -0.332 1.00 69.69 111 GLU A CA 1
ATOM 867 C C . GLU A 1 111 ? 16.342 -6.201 -0.022 1.00 69.69 111 GLU A C 1
ATOM 869 O O . GLU A 1 111 ? 15.343 -6.618 0.567 1.00 69.69 111 GLU A O 1
ATOM 874 N N . ILE A 1 112 ? 16.407 -4.927 -0.430 1.00 71.88 112 ILE A N 1
ATOM 875 C CA . ILE A 1 112 ? 15.337 -3.956 -0.126 1.00 71.88 112 ILE A CA 1
ATOM 876 C C . ILE A 1 112 ? 14.112 -4.216 -1.011 1.00 71.88 112 ILE A C 1
ATOM 878 O O . ILE A 1 112 ? 12.976 -4.118 -0.531 1.00 71.88 112 ILE A O 1
ATOM 882 N N . ALA A 1 113 ? 14.331 -4.573 -2.281 1.00 72.62 113 ALA A N 1
ATOM 883 C CA . ALA A 1 113 ? 13.258 -4.915 -3.209 1.00 72.62 113 ALA A CA 1
ATOM 884 C C . ALA A 1 113 ? 12.510 -6.183 -2.760 1.00 72.62 113 ALA A C 1
ATOM 886 O O . ALA A 1 113 ? 11.278 -6.190 -2.735 1.00 72.62 113 ALA A O 1
ATOM 887 N N . GLU A 1 114 ? 13.232 -7.207 -2.299 1.00 78.94 114 GLU A N 1
ATOM 888 C CA . GLU A 1 114 ? 12.642 -8.442 -1.778 1.00 78.94 114 GLU A CA 1
ATOM 889 C C . GLU A 1 114 ? 11.838 -8.196 -0.489 1.00 78.94 114 GLU A C 1
ATOM 891 O O . GLU A 1 114 ? 10.727 -8.714 -0.325 1.00 78.94 114 GLU A O 1
ATOM 896 N N . ILE A 1 115 ? 12.347 -7.357 0.424 1.00 82.88 115 ILE A N 1
ATOM 897 C CA . ILE A 1 115 ? 11.604 -6.950 1.627 1.00 82.88 115 ILE A CA 1
ATOM 898 C C . ILE A 1 115 ? 10.317 -6.211 1.237 1.00 82.88 115 ILE A C 1
ATOM 900 O O . ILE A 1 115 ? 9.248 -6.502 1.782 1.00 82.88 115 ILE A O 1
ATOM 904 N N . TYR A 1 116 ? 10.394 -5.268 0.295 1.00 85.75 116 TYR A N 1
ATOM 905 C CA . TYR A 1 116 ? 9.223 -4.550 -0.212 1.00 85.75 116 TYR A CA 1
ATOM 906 C C . TYR A 1 116 ? 8.168 -5.510 -0.779 1.00 85.75 116 TYR A C 1
ATOM 908 O O . TYR A 1 116 ? 6.985 -5.386 -0.441 1.00 85.75 116 TYR A O 1
ATOM 916 N N . GLU A 1 117 ? 8.589 -6.488 -1.580 1.00 82.75 117 GLU A N 1
ATOM 917 C CA . GLU A 1 117 ? 7.702 -7.474 -2.195 1.00 82.75 117 GLU A CA 1
ATOM 918 C C . GLU A 1 117 ? 6.999 -8.347 -1.146 1.00 82.75 117 GLU A C 1
ATOM 920 O O . GLU A 1 117 ? 5.763 -8.414 -1.110 1.00 82.75 117 GLU A O 1
ATOM 925 N N . LYS A 1 118 ? 7.762 -8.943 -0.222 1.00 87.44 118 LYS A N 1
ATOM 926 C CA . LYS A 1 118 ? 7.217 -9.818 0.830 1.00 87.44 118 LYS A CA 1
ATOM 927 C C . LYS A 1 118 ? 6.235 -9.081 1.738 1.00 87.44 118 LYS A C 1
ATOM 929 O O . LYS A 1 118 ? 5.147 -9.593 2.021 1.00 87.44 118 LYS A O 1
ATOM 934 N N . ILE A 1 119 ? 6.575 -7.864 2.175 1.00 88.69 119 ILE A N 1
ATOM 935 C CA . ILE A 1 119 ? 5.661 -7.059 3.001 1.00 88.69 119 ILE A CA 1
ATOM 936 C C . ILE A 1 119 ? 4.425 -6.658 2.179 1.00 88.69 119 ILE A C 1
ATOM 938 O O . ILE A 1 119 ? 3.317 -6.680 2.716 1.00 88.69 119 ILE A O 1
ATOM 942 N N . GLY A 1 120 ? 4.566 -6.374 0.880 1.00 87.44 120 GLY A N 1
ATOM 943 C CA . GLY A 1 120 ? 3.450 -6.067 -0.019 1.00 87.44 120 GLY A CA 1
ATOM 944 C C . GLY A 1 120 ? 2.413 -7.194 -0.133 1.00 87.44 120 GLY A C 1
ATOM 945 O O . GLY A 1 120 ? 1.202 -6.932 -0.130 1.00 87.44 120 GLY A O 1
ATOM 946 N N . ILE A 1 121 ? 2.855 -8.453 -0.154 1.00 88.38 121 ILE A N 1
ATOM 947 C CA . ILE A 1 121 ? 1.959 -9.622 -0.139 1.00 88.38 121 ILE A CA 1
ATOM 948 C C . ILE A 1 121 ? 1.214 -9.708 1.199 1.00 88.38 121 ILE A C 1
ATOM 950 O O . ILE A 1 121 ? -0.018 -9.798 1.220 1.00 88.38 121 ILE A O 1
ATOM 954 N N . ILE A 1 122 ? 1.934 -9.601 2.322 1.00 91.31 122 ILE A N 1
ATOM 955 C CA . ILE A 1 122 ? 1.327 -9.605 3.666 1.00 91.31 122 ILE A CA 1
ATOM 956 C C . ILE A 1 122 ? 0.301 -8.471 3.794 1.00 91.31 122 ILE A C 1
ATOM 958 O O . ILE A 1 122 ? -0.814 -8.679 4.282 1.00 91.31 122 ILE A O 1
ATOM 962 N N . LEU A 1 123 ? 0.651 -7.278 3.312 1.00 92.00 123 LEU A N 1
ATOM 963 C CA . LEU A 1 123 ? -0.213 -6.104 3.302 1.00 92.00 123 LEU A CA 1
ATOM 964 C C . LEU A 1 123 ? -1.517 -6.371 2.542 1.00 92.00 123 LEU A C 1
ATOM 966 O O . LEU A 1 123 ? -2.589 -5.980 3.006 1.00 92.00 123 LEU A O 1
ATOM 970 N N . THR A 1 124 ? -1.434 -7.060 1.405 1.00 90.19 124 THR A N 1
ATOM 971 C CA . THR A 1 124 ? -2.59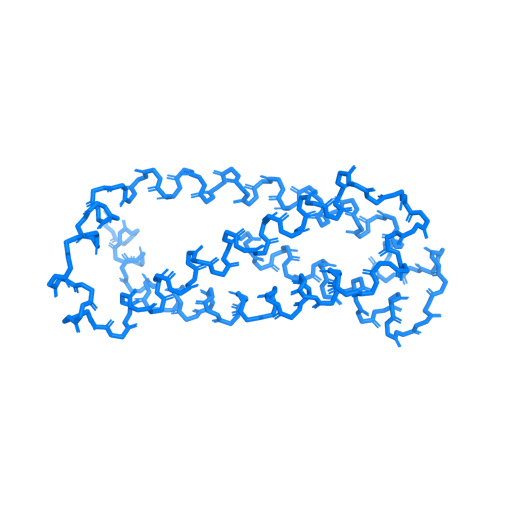9 -7.409 0.582 1.00 90.19 124 THR A CA 1
ATOM 972 C C . THR A 1 124 ? -3.551 -8.335 1.338 1.00 90.19 124 THR A C 1
ATOM 974 O O . THR A 1 124 ? -4.753 -8.068 1.397 1.00 90.19 124 THR A O 1
ATOM 977 N N . VAL A 1 125 ? -3.024 -9.370 1.994 1.00 92.25 125 VAL A N 1
ATOM 978 C CA . VAL A 1 125 ? -3.826 -10.297 2.809 1.00 92.25 125 VAL A CA 1
ATOM 979 C C . VAL A 1 125 ? -4.494 -9.569 3.981 1.00 92.25 125 VAL A C 1
ATOM 981 O O . VAL A 1 125 ? -5.702 -9.704 4.197 1.00 92.25 125 VAL A O 1
ATOM 984 N N . LEU A 1 126 ? -3.743 -8.742 4.716 1.00 92.94 126 LEU A N 1
ATOM 985 C CA . LEU A 1 126 ? -4.289 -7.944 5.819 1.00 92.94 126 LEU A CA 1
ATOM 986 C C . LEU A 1 126 ? -5.367 -6.963 5.341 1.00 92.94 126 LEU A C 1
ATOM 988 O O . LEU A 1 126 ? -6.361 -6.757 6.041 1.00 92.94 126 LEU A O 1
ATOM 992 N N . PHE A 1 127 ? -5.199 -6.378 4.151 1.00 91.81 127 PHE A N 1
ATOM 993 C CA . PHE A 1 127 ? -6.172 -5.459 3.569 1.00 91.81 127 PHE A CA 1
ATOM 994 C C . PHE A 1 127 ? -7.491 -6.171 3.263 1.00 91.81 127 PHE A C 1
ATOM 996 O O . PHE A 1 127 ? -8.550 -5.636 3.590 1.00 91.81 127 PHE A O 1
ATOM 1003 N N . ILE A 1 128 ? -7.442 -7.390 2.715 1.00 92.81 128 ILE A N 1
ATOM 1004 C CA . ILE A 1 128 ? -8.639 -8.211 2.475 1.00 92.81 128 ILE A CA 1
ATOM 1005 C C . ILE A 1 128 ? -9.369 -8.480 3.795 1.00 92.81 128 ILE A C 1
ATOM 1007 O O . ILE A 1 128 ? -10.575 -8.246 3.886 1.00 92.81 128 ILE A O 1
ATOM 1011 N N . PHE A 1 129 ? -8.651 -8.897 4.845 1.00 92.69 129 PHE A N 1
ATOM 1012 C CA . PHE A 1 129 ? -9.268 -9.125 6.155 1.00 92.69 129 PHE A CA 1
ATOM 1013 C C . PHE A 1 129 ? -9.894 -7.858 6.737 1.00 92.69 129 PHE A C 1
ATOM 1015 O O . PHE A 1 129 ? -11.016 -7.904 7.242 1.00 92.69 129 PHE A O 1
ATOM 1022 N N . HIS A 1 130 ? -9.196 -6.724 6.669 1.00 91.56 130 HIS A N 1
ATOM 1023 C CA . HIS A 1 130 ? -9.738 -5.443 7.112 1.00 91.56 130 HIS A CA 1
ATOM 1024 C C . HIS A 1 130 ? -11.011 -5.090 6.331 1.00 91.56 130 HIS A C 1
ATOM 1026 O O . HIS A 1 130 ? -12.045 -4.795 6.929 1.00 91.56 130 HIS A O 1
ATOM 1032 N N . PHE A 1 131 ? -10.975 -5.205 5.007 1.00 91.06 131 PHE A N 1
ATOM 1033 C CA . PHE A 1 131 ? -12.114 -4.907 4.151 1.00 91.06 131 PHE A CA 1
ATOM 1034 C C . PHE A 1 131 ? -13.332 -5.781 4.474 1.00 91.06 131 PHE A C 1
ATOM 1036 O O . PHE A 1 131 ? -14.410 -5.246 4.721 1.00 91.06 131 PHE A O 1
ATOM 1043 N N . VAL A 1 132 ? -13.162 -7.104 4.570 1.00 91.94 132 VAL A N 1
ATOM 1044 C CA . VAL A 1 132 ? -14.250 -8.041 4.911 1.00 91.94 132 VAL A CA 1
ATOM 1045 C C . VAL A 1 132 ? -14.826 -7.745 6.298 1.00 91.94 132 VAL A C 1
ATOM 1047 O O . VAL A 1 132 ? -16.046 -7.683 6.463 1.00 91.94 132 VAL A O 1
ATOM 1050 N N . ASN A 1 133 ? -13.969 -7.490 7.291 1.00 88.88 133 ASN A N 1
ATOM 1051 C CA . ASN A 1 133 ? -14.403 -7.194 8.659 1.00 88.88 133 ASN A CA 1
ATOM 1052 C C . ASN A 1 133 ? -15.202 -5.886 8.760 1.00 88.88 133 ASN A C 1
ATOM 1054 O O . ASN A 1 133 ? -16.068 -5.756 9.627 1.00 88.88 133 ASN A O 1
ATOM 1058 N N . HIS A 1 134 ? -14.933 -4.924 7.875 1.00 86.12 134 HIS A N 1
ATOM 1059 C CA . HIS A 1 134 ? -15.615 -3.632 7.851 1.00 86.12 134 HIS A CA 1
ATOM 1060 C C . HIS A 1 134 ? -16.723 -3.538 6.788 1.00 86.12 134 HIS A C 1
ATOM 1062 O O . HIS A 1 134 ? -17.518 -2.597 6.831 1.00 86.12 134 HIS A O 1
ATOM 1068 N N . TRP A 1 135 ? -16.872 -4.535 5.908 1.00 86.12 135 TRP A N 1
ATOM 1069 C CA . TRP A 1 135 ? -17.866 -4.555 4.827 1.00 86.12 135 TRP A CA 1
ATOM 1070 C C . TRP A 1 135 ? -19.301 -4.352 5.329 1.00 86.12 135 TRP A C 1
ATOM 1072 O O . TRP A 1 135 ? -20.045 -3.539 4.788 1.00 86.12 135 TRP A O 1
ATOM 1082 N N . ARG A 1 136 ? -19.675 -5.002 6.440 1.00 78.38 136 ARG A N 1
ATOM 1083 C CA . ARG A 1 136 ? -21.008 -4.846 7.060 1.00 78.38 136 ARG A CA 1
ATOM 1084 C C . ARG A 1 136 ? -21.275 -3.438 7.596 1.00 78.38 136 ARG A C 1
ATOM 1086 O O . ARG A 1 136 ? -22.429 -3.044 7.741 1.00 78.38 136 ARG A O 1
ATOM 1093 N N . TRP A 1 137 ? -20.238 -2.699 7.984 1.00 77.25 137 TRP A N 1
ATOM 1094 C CA . TRP A 1 137 ? -20.388 -1.302 8.399 1.00 77.25 137 TRP A CA 1
ATOM 1095 C C . TRP A 1 137 ? -20.557 -0.393 7.181 1.00 77.25 137 TRP A C 1
ATOM 1097 O O . TRP A 1 137 ? -21.441 0.457 7.183 1.00 77.25 137 TRP A O 1
ATOM 1107 N N . ILE A 1 138 ? -19.773 -0.637 6.127 1.00 78.94 138 ILE A N 1
ATOM 1108 C CA . ILE A 1 138 ? -19.868 0.089 4.856 1.00 78.94 138 ILE A CA 1
ATOM 1109 C C . ILE A 1 138 ? -21.268 -0.085 4.259 1.00 78.94 138 ILE A C 1
ATOM 1111 O O . ILE A 1 138 ? -21.948 0.908 4.027 1.00 78.94 138 ILE A O 1
ATOM 1115 N N . ALA A 1 139 ? -21.736 -1.326 4.101 1.00 80.00 139 ALA A N 1
ATOM 1116 C CA . ALA A 1 139 ? -23.038 -1.629 3.507 1.00 80.00 139 ALA A CA 1
ATOM 1117 C C . ALA A 1 139 ? -24.200 -0.919 4.224 1.00 80.00 139 ALA A C 1
ATOM 1119 O O . ALA A 1 139 ? -25.066 -0.352 3.571 1.00 80.00 139 ALA A O 1
ATOM 1120 N N . ARG A 1 140 ? -24.172 -0.865 5.564 1.00 80.06 140 ARG A N 1
ATOM 1121 C CA . ARG A 1 140 ? -25.203 -0.179 6.364 1.00 80.06 140 ARG A CA 1
ATOM 1122 C C . ARG A 1 140 ? -25.195 1.341 6.218 1.00 80.06 140 ARG A C 1
ATOM 1124 O O . ARG A 1 140 ? -26.227 1.969 6.401 1.00 80.06 140 ARG A O 1
ATOM 1131 N N . LYS A 1 141 ? -24.040 1.943 5.932 1.00 74.81 141 LYS A N 1
ATOM 1132 C CA . LYS A 1 141 ? -23.927 3.395 5.748 1.00 74.81 141 LYS A CA 1
ATOM 1133 C C . LYS A 1 141 ? -24.503 3.858 4.402 1.00 74.81 141 LYS A C 1
ATOM 1135 O O . LYS A 1 141 ? -24.837 5.024 4.279 1.00 74.81 141 LYS A O 1
ATOM 1140 N N . PHE A 1 142 ? -24.577 2.963 3.415 1.00 69.50 142 PHE A N 1
ATOM 1141 C CA . PHE A 1 142 ? -25.084 3.250 2.067 1.00 69.50 142 PHE A CA 1
ATOM 1142 C C . PHE A 1 142 ? -26.501 2.715 1.814 1.00 69.50 142 PHE A C 1
ATOM 1144 O O . PHE A 1 142 ? -27.066 2.987 0.762 1.00 69.50 142 PHE A O 1
ATOM 1151 N N . SER A 1 143 ? -27.064 1.941 2.744 1.00 66.50 143 SER A N 1
ATOM 1152 C CA . SER A 1 143 ? -28.455 1.474 2.689 1.00 66.50 143 SER A CA 1
ATOM 1153 C C . SER A 1 143 ? -29.451 2.423 3.371 1.00 66.50 143 SER A C 1
ATOM 1155 O O . SER A 1 143 ? -30.633 2.101 3.417 1.00 66.50 143 SER A O 1
ATOM 1157 N N . ASN A 1 144 ? -28.969 3.536 3.930 1.00 47.41 144 ASN A N 1
ATOM 1158 C CA . ASN A 1 144 ? -29.740 4.598 4.581 1.00 47.41 144 ASN A CA 1
ATOM 1159 C C . ASN A 1 144 ? -29.471 5.919 3.863 1.00 47.41 144 ASN A C 1
ATOM 1161 O O . ASN A 1 144 ? -30.363 6.788 3.917 1.00 47.41 144 ASN A O 1
#

pLDDT: mean 82.06, std 11.94, range [43.47, 94.75]

Organism: NCBI:txid1121424

Radius of gyration: 17.55 Å; chains: 1; bounding box: 50×27×53 Å

Sequence (144 aa):
MVANKAFSGLLIAIYYHAGDLLDEATVLKVNSSGWLYLHKLTAVISLLGITIHVLLHTRWIKMLFKKKTLRSANKTTKITVSLLIAFIATSLTGIICWLTLPAHVRLEAFEIAEIYEKIGIILTVLFIFHFVNHWRWIARKFSN